Protein AF-A0A450Y9Z8-F1 (afdb_monomer)

Mean predicted aligned error: 8.55 Å

Foldseek 3Di:
DDLLVDDPVPDDPVSVVVLVVLCVDPDLVSVVSVLVNLVVVLVVDPDPVVSVVSLVVSLVCQCVSPDVVSVVVSVD

Organism: NCBI:txid2126335

Sequence (76 aa):
KYTWQYNPQNMSARQWRDFKSLRKSALKTARAWAIKELAMSLWHYVSKAWAKKGWKRWLSWAVRSRLEPIKKVARM

Nearest PDB structures (foldseek):
  5cwh-assembly1_A  TM=5.780E-01  e=7.299E+00  synthetic construct

Radius of gyration: 12.89 Å; Cα contacts (8 Å, |Δi|>4): 49; chains: 1; bounding box: 31×20×34 Å

pLDDT: mean 79.22, std 12.37, range [53.78, 92.88]

Secondary structure (DSSP, 8-state):
--GGGS-GGG--HHHHHHHHHHHTSS-HHHHHHHHHHHHHHGGG---HHHHHHHHHHHHHHHHHT--HHHHHHHH-

InterPro domains:
  IPR002560 Transposase IS204/IS1001/IS1096/IS1165, DDE domain [PF01610] (1-76)

Structure (mmCIF, N/CA/C/O backbone):
data_AF-A0A450Y9Z8-F1
#
_entry.id   AF-A0A450Y9Z8-F1
#
loop_
_atom_site.group_PDB
_atom_site.id
_atom_site.type_symbol
_atom_site.label_atom_id
_atom_site.label_alt_id
_atom_site.label_comp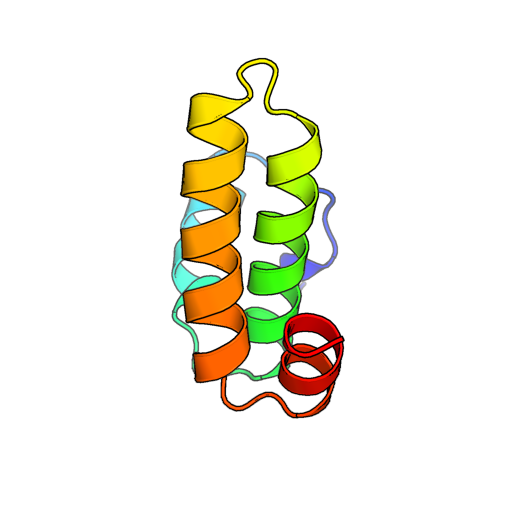_id
_atom_site.label_asym_id
_atom_site.label_entity_id
_atom_site.label_seq_id
_atom_site.pdbx_PDB_ins_code
_atom_site.Cartn_x
_atom_site.Cartn_y
_atom_site.Cartn_z
_atom_site.occupancy
_atom_site.B_iso_or_equiv
_atom_site.auth_seq_id
_atom_site.auth_comp_id
_atom_site.auth_asym_id
_atom_site.auth_atom_id
_atom_site.pdbx_PDB_model_num
ATOM 1 N N . LYS A 1 1 ? 6.585 11.930 18.189 1.00 53.78 1 LYS A N 1
ATOM 2 C CA . LYS A 1 1 ? 6.557 12.575 16.848 1.00 53.78 1 LYS A CA 1
ATOM 3 C C . LYS A 1 1 ? 6.291 11.482 15.813 1.00 53.78 1 LYS A C 1
ATOM 5 O O . LYS A 1 1 ? 7.002 10.486 15.840 1.00 53.78 1 LYS A O 1
ATOM 10 N N . TYR A 1 2 ? 5.221 11.567 15.019 1.00 54.81 2 TYR A N 1
ATOM 11 C CA . TYR A 1 2 ? 4.719 10.404 14.278 1.00 54.81 2 TYR A CA 1
ATOM 12 C C . TYR A 1 2 ? 5.360 10.242 12.885 1.00 54.81 2 TYR A C 1
ATOM 14 O O . TYR A 1 2 ? 5.425 11.191 12.114 1.00 54.81 2 TYR A O 1
ATOM 22 N N . THR A 1 3 ? 5.798 9.029 12.541 1.00 55.69 3 THR A N 1
ATOM 23 C CA . THR A 1 3 ? 6.586 8.727 11.326 1.00 55.69 3 THR A CA 1
ATOM 24 C C . THR A 1 3 ? 5.786 8.683 10.015 1.00 55.69 3 THR A C 1
ATOM 26 O O . THR A 1 3 ? 6.386 8.705 8.948 1.00 55.69 3 THR A O 1
ATOM 29 N N . TRP A 1 4 ? 4.450 8.680 10.063 1.00 59.56 4 TRP A N 1
ATOM 30 C CA . TRP A 1 4 ? 3.551 8.621 8.891 1.00 59.56 4 TRP A CA 1
ATOM 31 C C . TRP A 1 4 ? 3.388 9.955 8.142 1.00 59.56 4 TRP A C 1
ATOM 33 O O . TRP A 1 4 ? 2.679 10.010 7.146 1.00 59.56 4 TRP A O 1
ATOM 43 N N . GLN A 1 5 ? 4.012 11.039 8.608 1.00 59.47 5 GLN A N 1
ATOM 44 C CA . GLN A 1 5 ? 3.984 12.337 7.917 1.00 59.47 5 GLN A CA 1
ATOM 45 C C . GLN A 1 5 ? 5.129 12.504 6.899 1.00 59.47 5 GLN A C 1
ATOM 47 O O . GLN A 1 5 ? 5.159 13.493 6.175 1.00 59.47 5 GLN A O 1
ATOM 52 N N . TYR A 1 6 ? 6.072 11.558 6.830 1.00 58.28 6 TYR A N 1
ATOM 53 C CA . TYR A 1 6 ? 7.245 11.658 5.956 1.00 58.28 6 TYR A CA 1
ATOM 54 C C . TYR A 1 6 ? 6.999 11.025 4.580 1.00 58.28 6 TYR A C 1
ATOM 56 O O . TYR A 1 6 ? 6.475 9.919 4.488 1.00 58.28 6 TYR A O 1
ATOM 64 N N . ASN A 1 7 ? 7.426 11.711 3.515 1.00 56.97 7 ASN A N 1
ATOM 65 C CA . ASN A 1 7 ? 7.433 11.186 2.146 1.00 56.97 7 ASN A CA 1
ATOM 66 C C . ASN A 1 7 ? 8.403 9.979 2.055 1.00 56.97 7 ASN A C 1
ATOM 68 O O . ASN A 1 7 ? 9.554 10.125 2.479 1.00 56.97 7 ASN A O 1
ATOM 72 N N . PRO A 1 8 ? 8.001 8.809 1.515 1.00 59.22 8 PRO A N 1
ATOM 73 C CA . PRO A 1 8 ? 8.854 7.615 1.443 1.00 59.22 8 PRO A CA 1
ATOM 74 C C . PRO A 1 8 ? 10.177 7.815 0.721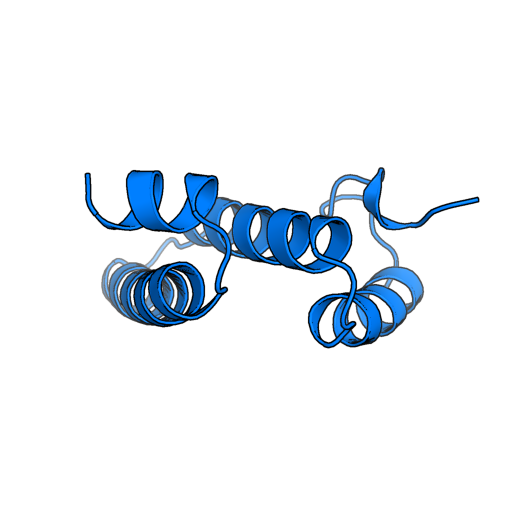 1.00 59.22 8 PRO A C 1
ATOM 76 O O . PRO A 1 8 ? 11.132 7.099 1.011 1.00 59.22 8 PRO A O 1
ATOM 79 N N . GLN A 1 9 ? 10.236 8.770 -0.209 1.00 58.94 9 GLN A N 1
ATOM 80 C CA . GLN A 1 9 ? 11.468 9.111 -0.920 1.00 58.94 9 GLN A CA 1
ATOM 81 C C . GLN A 1 9 ? 12.539 9.697 0.017 1.00 58.94 9 GLN A C 1
ATOM 83 O O . GLN A 1 9 ? 13.723 9.540 -0.247 1.00 58.94 9 GLN A O 1
ATOM 88 N N . ASN A 1 10 ? 12.132 10.268 1.157 1.00 65.62 10 ASN A N 1
ATOM 89 C CA . ASN A 1 10 ? 13.023 10.787 2.198 1.00 65.62 10 ASN A CA 1
ATOM 90 C C . ASN A 1 10 ? 13.078 9.882 3.446 1.00 65.62 10 ASN A C 1
ATOM 92 O O . ASN A 1 10 ? 13.548 10.315 4.499 1.00 65.62 10 ASN A O 1
ATOM 96 N N . MET A 1 11 ? 12.575 8.640 3.377 1.00 62.16 11 MET A N 1
ATOM 97 C CA . MET A 1 11 ? 12.578 7.732 4.528 1.00 62.16 11 MET A CA 1
ATOM 98 C C . MET A 1 11 ? 13.876 6.927 4.633 1.00 62.16 11 MET A C 1
ATOM 100 O O . MET A 1 11 ? 14.225 6.136 3.759 1.00 62.16 11 MET A O 1
ATOM 104 N N . SER A 1 12 ? 14.537 7.039 5.784 1.00 68.69 12 SER A N 1
ATOM 105 C CA . SER A 1 12 ? 15.651 6.175 6.181 1.00 68.69 12 SER A CA 1
ATOM 106 C C . SER A 1 12 ? 15.215 4.711 6.361 1.00 68.69 12 SER A C 1
ATOM 108 O O . SER A 1 12 ? 14.062 4.406 6.682 1.00 68.69 12 SER A O 1
ATOM 110 N N . ALA A 1 13 ? 16.160 3.772 6.251 1.00 66.44 13 ALA A N 1
ATOM 111 C CA . ALA A 1 13 ? 15.900 2.336 6.420 1.00 66.44 13 ALA A CA 1
ATOM 112 C C . ALA A 1 13 ? 15.262 1.970 7.781 1.00 66.44 13 ALA A C 1
ATOM 114 O O . ALA A 1 13 ? 14.531 0.982 7.893 1.00 66.44 13 ALA A O 1
ATOM 115 N N . ARG A 1 14 ? 15.513 2.771 8.827 1.00 66.75 14 ARG A N 1
ATOM 116 C CA . ARG A 1 14 ? 14.899 2.606 10.155 1.00 66.75 14 ARG A CA 1
ATOM 117 C C . ARG A 1 14 ? 13.423 3.007 10.141 1.00 66.75 14 ARG A C 1
ATOM 119 O O . ARG A 1 14 ? 12.590 2.239 10.611 1.00 66.75 14 ARG A O 1
ATOM 126 N N . GLN A 1 15 ? 13.094 4.129 9.498 1.00 65.69 15 GLN A N 1
ATOM 127 C CA . GLN A 1 15 ? 11.707 4.556 9.291 1.00 65.69 15 GLN A CA 1
ATOM 128 C C . GLN A 1 15 ? 10.930 3.542 8.443 1.00 65.69 15 GLN A C 1
ATOM 130 O O . GLN A 1 15 ? 9.772 3.275 8.738 1.00 65.69 15 GLN A O 1
ATOM 135 N N . TRP A 1 16 ? 11.577 2.893 7.470 1.00 67.12 16 TRP A N 1
ATOM 136 C CA . TRP A 1 16 ? 10.982 1.791 6.705 1.00 67.12 16 TRP A CA 1
ATOM 137 C C . TRP A 1 16 ? 10.642 0.560 7.560 1.00 67.12 16 TRP A C 1
ATOM 139 O O . TRP A 1 16 ? 9.599 -0.070 7.356 1.00 67.12 16 TRP A O 1
ATOM 149 N N . ARG A 1 17 ? 11.490 0.208 8.535 1.00 68.81 17 ARG A N 1
ATOM 150 C CA . ARG A 1 17 ? 11.218 -0.888 9.482 1.00 68.81 17 ARG A CA 1
ATOM 151 C C . ARG A 1 17 ? 10.056 -0.560 10.414 1.00 68.81 17 ARG A C 1
ATOM 153 O O . ARG A 1 17 ? 9.137 -1.372 10.538 1.00 68.81 17 ARG A O 1
ATOM 160 N N . ASP A 1 18 ? 10.050 0.637 10.985 1.00 66.25 18 ASP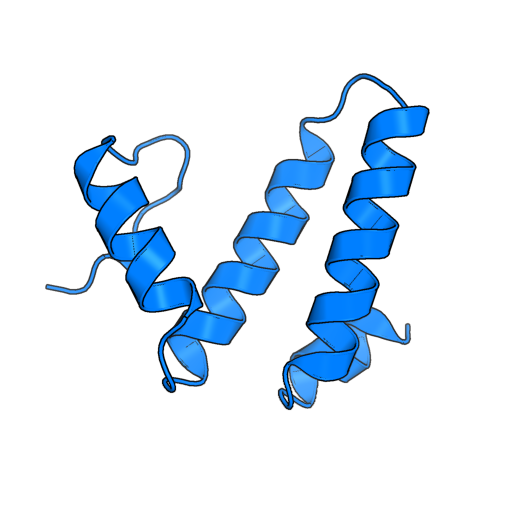 A N 1
ATOM 161 C CA . ASP A 1 18 ? 8.949 1.105 11.833 1.00 66.25 18 ASP A CA 1
ATOM 162 C C . ASP A 1 18 ? 7.653 1.225 11.026 1.00 66.25 18 ASP A C 1
ATOM 164 O O . ASP A 1 18 ? 6.567 0.885 11.496 1.00 66.25 18 ASP A O 1
ATOM 168 N N . PHE A 1 19 ? 7.762 1.603 9.754 1.00 64.44 19 PHE A N 1
ATOM 169 C CA . PHE A 1 19 ? 6.635 1.647 8.845 1.00 64.44 19 PHE A CA 1
ATOM 170 C C . PHE A 1 19 ? 6.077 0.255 8.523 1.00 64.44 19 PHE A C 1
ATOM 172 O O . PHE A 1 19 ? 4.861 0.064 8.497 1.00 64.44 19 PHE A O 1
ATOM 179 N N . LYS A 1 20 ? 6.930 -0.761 8.351 1.00 67.62 20 LYS A N 1
ATOM 180 C CA . LYS A 1 20 ? 6.486 -2.157 8.194 1.00 67.62 20 LYS A CA 1
ATOM 181 C C . LYS A 1 20 ? 5.691 -2.638 9.414 1.00 67.62 20 LYS A C 1
ATOM 183 O O . LYS A 1 20 ? 4.714 -3.369 9.242 1.00 67.62 20 LYS A O 1
ATOM 188 N N . SER A 1 21 ? 6.080 -2.209 10.616 1.00 66.19 21 SER A N 1
ATOM 189 C CA . SER A 1 21 ? 5.330 -2.435 11.860 1.00 66.19 21 SER A CA 1
ATOM 190 C C . SER A 1 21 ? 3.989 -1.684 11.858 1.00 66.19 21 SER A C 1
ATOM 192 O O . SER A 1 21 ? 2.937 -2.295 12.041 1.00 66.19 21 SER A O 1
ATOM 194 N N . LEU A 1 22 ? 3.985 -0.391 11.518 1.00 65.56 22 LEU A N 1
ATOM 195 C CA . LEU A 1 22 ? 2.770 0.433 11.421 1.00 65.56 22 LEU A CA 1
ATOM 196 C C . LEU A 1 22 ? 1.769 -0.089 10.389 1.00 65.56 22 LEU A C 1
ATOM 198 O O . LEU A 1 22 ? 0.562 -0.067 10.610 1.00 65.56 22 LEU A O 1
ATOM 202 N N . ARG A 1 23 ? 2.262 -0.628 9.279 1.00 62.28 23 ARG A N 1
ATOM 203 C CA . ARG A 1 23 ? 1.461 -1.268 8.236 1.00 62.28 23 ARG A CA 1
ATOM 204 C C . ARG A 1 23 ? 0.737 -2.525 8.728 1.00 62.28 23 ARG A C 1
ATOM 206 O O . ARG A 1 23 ? -0.289 -2.894 8.158 1.00 62.28 23 ARG A O 1
ATOM 213 N N . LYS A 1 24 ? 1.253 -3.158 9.787 1.00 64.06 24 LYS A N 1
ATOM 214 C CA . LYS A 1 24 ? 0.611 -4.257 10.520 1.00 64.06 24 LYS A CA 1
ATOM 215 C C . LYS A 1 24 ? -0.200 -3.784 11.736 1.00 64.06 24 LYS A C 1
ATOM 217 O O . LYS A 1 24 ? -0.874 -4.604 12.350 1.00 64.06 24 LYS A O 1
ATOM 222 N N . SER A 1 25 ? -0.165 -2.495 12.078 1.00 65.31 25 SER A N 1
ATOM 223 C CA . SER A 1 25 ? -0.856 -1.948 13.249 1.00 65.31 25 SER A CA 1
ATOM 224 C C . SER A 1 25 ? -2.385 -1.958 13.093 1.00 65.31 25 SER A C 1
ATOM 226 O O . SER A 1 25 ? -2.952 -1.875 11.9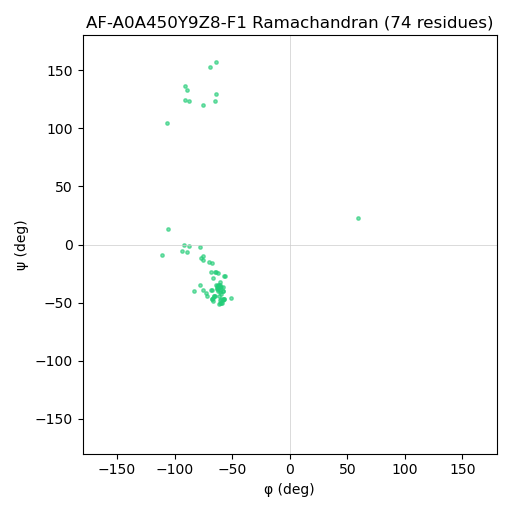94 1.00 65.31 25 SER A O 1
ATOM 228 N N . ALA A 1 26 ? -3.077 -2.037 14.231 1.00 63.41 26 ALA A N 1
ATOM 229 C CA . ALA A 1 26 ? -4.532 -1.970 14.316 1.00 63.41 26 ALA A CA 1
ATOM 230 C C . ALA A 1 26 ? -5.091 -0.564 14.004 1.00 63.41 26 ALA A C 1
ATOM 232 O O . ALA A 1 26 ? -6.283 -0.446 13.706 1.00 63.41 26 ALA A O 1
ATOM 233 N N . LEU A 1 27 ? -4.251 0.483 14.006 1.00 81.19 27 LEU A N 1
ATOM 234 C CA . LEU A 1 27 ? -4.675 1.860 13.738 1.00 81.19 27 LEU A CA 1
ATOM 235 C C . LEU A 1 27 ? -5.190 2.038 12.301 1.00 81.19 27 LEU A C 1
ATOM 237 O O . LEU A 1 27 ? -4.476 1.809 11.320 1.00 81.19 27 LEU A O 1
ATOM 241 N N . LYS A 1 28 ? -6.433 2.521 12.179 1.00 82.12 28 LYS A N 1
ATOM 242 C CA . LYS A 1 28 ? -7.107 2.778 10.894 1.00 82.12 28 LYS A CA 1
ATOM 243 C C . LYS A 1 28 ? -6.323 3.759 10.011 1.00 82.12 28 LYS A C 1
ATOM 245 O O . LYS A 1 28 ? -6.200 3.528 8.812 1.00 82.12 28 LYS A O 1
ATOM 250 N N . THR A 1 29 ? -5.744 4.804 10.603 1.00 85.19 29 THR A N 1
ATOM 251 C CA . THR A 1 29 ? -4.938 5.828 9.914 1.00 85.19 29 THR A CA 1
ATOM 252 C C . THR A 1 29 ? -3.622 5.276 9.374 1.00 85.19 29 THR A C 1
ATOM 254 O O . THR A 1 29 ? -3.320 5.467 8.200 1.00 85.19 29 THR A O 1
ATOM 257 N N . ALA A 1 30 ? -2.875 4.522 10.185 1.00 81.94 30 ALA A N 1
ATOM 258 C CA . ALA A 1 30 ? -1.629 3.884 9.756 1.00 81.94 30 ALA A CA 1
ATOM 259 C C . ALA A 1 30 ? -1.861 2.902 8.594 1.00 81.94 30 ALA A C 1
ATOM 261 O O . ALA A 1 30 ? -1.109 2.885 7.619 1.00 81.94 30 ALA A O 1
ATOM 262 N N . ARG A 1 31 ? -2.952 2.128 8.654 1.00 85.00 31 ARG A N 1
ATOM 263 C CA . ARG A 1 31 ? -3.355 1.223 7.571 1.00 85.00 31 ARG A CA 1
ATOM 264 C C . ARG A 1 31 ? -3.744 1.976 6.301 1.00 85.00 31 ARG A C 1
ATOM 266 O O . ARG A 1 31 ? -3.327 1.572 5.218 1.00 85.00 31 ARG A O 1
ATOM 273 N N . ALA A 1 32 ? -4.514 3.057 6.431 1.00 88.25 32 ALA A N 1
ATOM 274 C CA . ALA A 1 32 ? -4.909 3.889 5.301 1.00 88.25 32 ALA A CA 1
ATOM 275 C C . ALA A 1 32 ? -3.689 4.491 4.595 1.00 88.25 32 ALA A C 1
ATOM 277 O O . ALA A 1 32 ? -3.556 4.365 3.377 1.00 88.25 32 ALA A O 1
ATOM 278 N N . TRP A 1 33 ? -2.762 5.058 5.373 1.00 87.88 33 TRP A N 1
ATOM 279 C CA . TRP A 1 33 ? -1.505 5.594 4.861 1.00 87.88 33 TRP A CA 1
ATOM 280 C C . TRP A 1 33 ? -0.723 4.515 4.118 1.00 87.88 33 TRP A C 1
ATOM 282 O O . TRP A 1 33 ? -0.343 4.692 2.968 1.00 87.88 33 TRP A O 1
ATOM 292 N N . ALA A 1 34 ? -0.597 3.326 4.705 1.00 86.88 34 ALA A N 1
ATOM 293 C CA . ALA A 1 34 ? 0.184 2.274 4.085 1.00 86.88 34 ALA A CA 1
ATOM 294 C C . ALA A 1 34 ? -0.388 1.730 2.765 1.00 86.88 34 ALA A C 1
ATOM 296 O O . ALA A 1 34 ? 0.370 1.264 1.908 1.00 86.88 34 ALA A O 1
ATOM 297 N N . ILE A 1 35 ? -1.711 1.777 2.597 1.00 87.69 35 ILE A N 1
ATOM 298 C CA . ILE A 1 35 ? -2.378 1.443 1.335 1.00 87.69 35 ILE A CA 1
ATOM 299 C C . ILE A 1 35 ? -2.137 2.542 0.300 1.00 87.69 35 ILE A C 1
ATOM 301 O O . ILE A 1 35 ? -1.837 2.215 -0.849 1.00 87.69 35 ILE A O 1
ATOM 305 N N . LYS A 1 36 ? -2.201 3.819 0.697 1.00 88.00 36 LYS A N 1
ATOM 306 C CA . LYS A 1 36 ? -1.853 4.951 -0.173 1.00 88.00 36 LYS A CA 1
ATOM 307 C C . LYS A 1 36 ? -0.412 4.837 -0.676 1.00 88.00 36 LYS A C 1
ATOM 309 O O . LYS A 1 36 ? -0.187 4.901 -1.879 1.00 88.00 36 LYS A O 1
ATOM 314 N N . GLU A 1 37 ? 0.538 4.569 0.213 1.00 87.12 37 GLU A N 1
ATOM 315 C CA . GLU A 1 37 ? 1.951 4.419 -0.156 1.00 87.12 37 GLU A CA 1
ATOM 316 C C . GLU A 1 37 ? 2.188 3.287 -1.150 1.00 87.12 37 GLU A C 1
ATOM 318 O O . GLU A 1 37 ? 2.922 3.431 -2.128 1.00 87.12 37 GLU A O 1
ATOM 323 N N . LEU A 1 38 ? 1.522 2.148 -0.940 1.00 86.38 38 LEU A N 1
ATOM 324 C CA . LEU A 1 38 ? 1.606 1.055 -1.896 1.00 86.38 38 LEU A CA 1
ATOM 325 C C . LEU A 1 38 ? 1.047 1.465 -3.260 1.00 86.38 38 LEU A C 1
ATOM 327 O O . LEU A 1 38 ? 1.644 1.076 -4.255 1.00 86.38 38 LEU A O 1
ATOM 331 N N . ALA A 1 39 ? -0.038 2.246 -3.315 1.00 88.19 39 ALA A N 1
ATOM 332 C CA . ALA A 1 39 ? -0.572 2.753 -4.579 1.00 88.19 39 ALA A CA 1
ATOM 333 C C . ALA A 1 39 ? 0.470 3.621 -5.292 1.00 88.19 39 ALA A C 1
ATOM 335 O O . ALA A 1 39 ? 0.798 3.347 -6.439 1.00 88.19 39 ALA A O 1
ATOM 336 N N . MET A 1 40 ? 1.059 4.594 -4.588 1.00 88.69 40 MET A N 1
ATOM 337 C CA . MET A 1 40 ? 2.065 5.502 -5.156 1.00 88.69 40 MET A CA 1
ATOM 338 C C . MET A 1 40 ? 3.305 4.759 -5.667 1.00 88.69 40 MET A C 1
ATOM 340 O O . MET A 1 40 ? 3.855 5.107 -6.711 1.00 88.69 40 MET A O 1
ATOM 344 N N . SER A 1 41 ? 3.722 3.676 -5.003 1.00 84.75 41 SER A N 1
ATOM 345 C CA . SER A 1 41 ? 4.830 2.852 -5.509 1.00 84.75 41 SER A CA 1
ATOM 346 C C . SER A 1 41 ? 4.539 2.199 -6.866 1.00 84.75 41 SER A C 1
ATOM 348 O O . SER A 1 41 ? 5.478 1.942 -7.614 1.00 84.75 41 SER A O 1
ATOM 350 N N . LEU A 1 42 ? 3.265 1.977 -7.230 1.00 86.81 42 LEU A N 1
ATOM 351 C CA . LEU A 1 42 ? 2.932 1.356 -8.516 1.00 86.81 42 LEU A CA 1
ATOM 352 C C . LEU A 1 42 ? 3.274 2.270 -9.706 1.00 86.81 42 LEU A C 1
ATOM 354 O O . LEU A 1 42 ? 3.512 1.760 -10.795 1.00 86.81 42 LEU A O 1
ATOM 358 N N . TRP A 1 43 ? 3.352 3.590 -9.492 1.00 85.06 43 TRP A N 1
ATOM 359 C CA . TRP A 1 43 ? 3.641 4.590 -10.527 1.00 85.06 43 TRP A CA 1
ATOM 360 C C . TRP A 1 43 ? 5.122 4.585 -10.918 1.00 85.06 43 TRP A C 1
ATOM 362 O O . TRP A 1 43 ? 5.490 5.128 -11.951 1.00 85.06 43 TRP A O 1
ATOM 372 N N . HIS A 1 44 ? 5.966 3.930 -10.120 1.00 87.75 44 HIS A N 1
ATOM 373 C CA . HIS A 1 44 ? 7.392 3.774 -10.388 1.00 87.75 44 HIS A CA 1
ATOM 374 C C . HIS A 1 44 ? 7.704 2.477 -11.159 1.00 87.75 44 HIS A C 1
ATOM 376 O O . HIS A 1 44 ? 8.867 2.194 -11.448 1.00 87.75 44 HIS A O 1
ATOM 382 N N . TYR A 1 45 ? 6.699 1.650 -11.483 1.00 85.94 45 TYR A N 1
ATOM 383 C CA . TYR A 1 45 ? 6.934 0.445 -12.275 1.00 85.94 45 TYR A CA 1
ATOM 384 C C . TYR A 1 45 ? 7.162 0.781 -13.748 1.00 85.94 45 TYR A C 1
ATOM 386 O O . TYR A 1 45 ? 6.264 1.248 -14.437 1.00 85.94 45 TYR A O 1
ATOM 394 N N . VAL A 1 46 ? 8.341 0.413 -14.251 1.00 85.69 46 VAL A N 1
ATOM 395 C CA . VAL A 1 46 ? 8.675 0.487 -15.684 1.00 85.69 46 VAL A CA 1
ATOM 396 C C . VAL A 1 46 ? 8.049 -0.679 -16.463 1.00 85.69 46 VAL A C 1
ATOM 398 O O . VAL A 1 46 ? 7.610 -0.533 -17.599 1.00 85.69 46 VAL A O 1
ATOM 401 N N . SER A 1 47 ? 7.962 -1.862 -15.846 1.00 91.19 47 SER A N 1
ATOM 402 C CA . SER A 1 47 ? 7.418 -3.061 -16.493 1.00 91.19 47 SER A CA 1
ATOM 403 C C . SER A 1 47 ? 5.913 -3.207 -16.274 1.00 91.19 47 SER A C 1
ATOM 405 O O . SER A 1 47 ? 5.441 -3.344 -15.142 1.00 91.19 47 SER A O 1
ATOM 407 N N . LYS A 1 48 ? 5.163 -3.317 -17.376 1.00 88.44 48 LYS A N 1
ATOM 408 C CA . LYS A 1 48 ? 3.707 -3.546 -17.381 1.00 88.44 48 LYS A C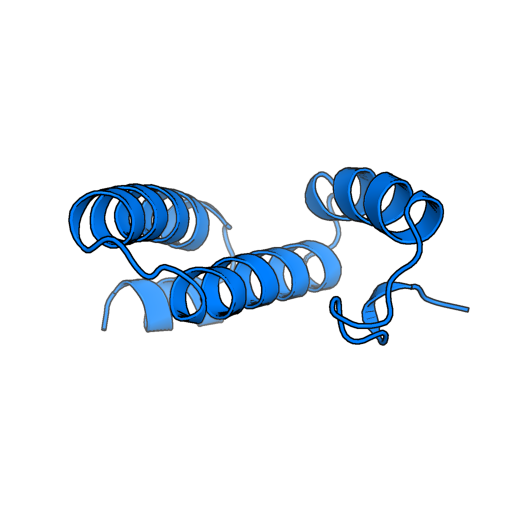A 1
ATOM 409 C C . LYS A 1 48 ? 3.295 -4.827 -16.645 1.00 88.44 48 LYS A C 1
ATOM 411 O O . LYS A 1 48 ? 2.266 -4.850 -15.968 1.00 88.44 48 LYS A O 1
ATOM 416 N N . ALA A 1 49 ? 4.092 -5.893 -16.744 1.00 90.69 49 ALA A N 1
ATOM 417 C CA . ALA A 1 49 ? 3.805 -7.164 -16.075 1.00 90.69 49 ALA A CA 1
ATOM 418 C C . ALA A 1 49 ? 3.893 -7.029 -14.545 1.00 90.69 49 ALA A C 1
ATOM 420 O O . ALA A 1 49 ? 2.986 -7.450 -1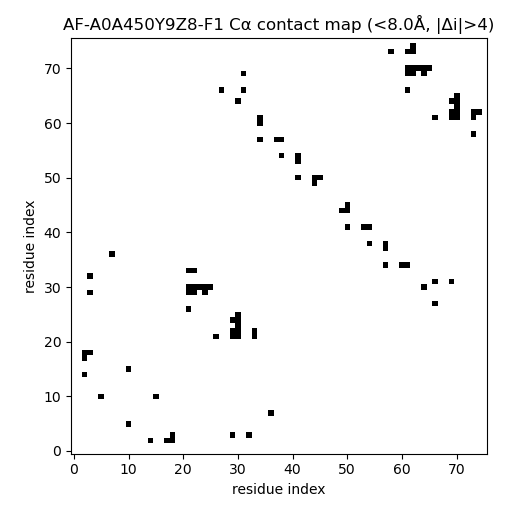3.818 1.00 90.69 49 ALA A O 1
ATOM 421 N N . TRP A 1 50 ? 4.951 -6.374 -14.058 1.00 88.38 50 TRP A N 1
ATOM 422 C CA . TRP A 1 50 ? 5.138 -6.099 -12.634 1.00 88.38 50 TRP A CA 1
ATOM 423 C C . TRP A 1 50 ? 4.115 -5.099 -12.101 1.00 88.38 50 TRP A C 1
ATOM 425 O O . TRP A 1 50 ? 3.552 -5.339 -11.032 1.00 88.38 50 TRP A O 1
ATOM 435 N N . ALA A 1 51 ? 3.779 -4.070 -12.883 1.00 88.94 51 ALA A N 1
ATOM 436 C CA . ALA A 1 51 ? 2.711 -3.133 -12.557 1.00 88.94 51 ALA A CA 1
ATOM 437 C C . ALA A 1 51 ? 1.366 -3.852 -12.374 1.00 88.94 51 ALA A C 1
ATOM 439 O O . ALA A 1 51 ? 0.709 -3.676 -11.351 1.00 88.94 51 ALA A O 1
ATOM 440 N N . LYS A 1 52 ? 0.987 -4.752 -13.294 1.00 91.38 52 LYS A N 1
ATOM 441 C CA . LYS A 1 52 ? -0.259 -5.533 -13.193 1.00 91.38 52 LYS A CA 1
ATOM 442 C C . LYS A 1 52 ? -0.279 -6.433 -11.954 1.00 91.38 52 LYS A C 1
ATOM 444 O O . LYS A 1 52 ? -1.308 -6.548 -11.285 1.00 91.38 52 LYS A O 1
ATOM 449 N N . LYS A 1 53 ? 0.851 -7.065 -11.618 1.00 91.38 53 LYS A N 1
ATOM 450 C CA . LYS A 1 53 ? 0.987 -7.893 -10.407 1.00 91.38 53 LYS A CA 1
ATOM 451 C C . LYS A 1 53 ? 0.879 -7.048 -9.133 1.00 91.38 53 LYS A C 1
ATOM 453 O O . LYS A 1 53 ? 0.157 -7.425 -8.209 1.00 91.38 53 LYS A O 1
ATOM 458 N N . GLY A 1 54 ? 1.553 -5.898 -9.101 1.00 90.12 54 GLY A N 1
ATOM 459 C CA . GLY A 1 54 ? 1.487 -4.929 -8.008 1.00 90.12 54 GLY A CA 1
ATOM 460 C C . GLY A 1 54 ? 0.076 -4.375 -7.812 1.00 90.12 54 GLY A C 1
ATOM 461 O O . GLY A 1 54 ? -0.426 -4.370 -6.689 1.00 90.12 54 GLY A O 1
ATOM 462 N N . TRP A 1 55 ? -0.603 -4.031 -8.907 1.00 90.50 55 TRP A N 1
ATOM 463 C CA . TRP A 1 55 ? -1.986 -3.559 -8.911 1.00 90.50 55 TRP A CA 1
ATOM 464 C C . TRP A 1 55 ? -2.948 -4.588 -8.315 1.00 90.50 55 TRP A C 1
ATOM 466 O O . TRP A 1 55 ? -3.677 -4.278 -7.376 1.00 90.50 55 TRP A O 1
ATOM 476 N N . LYS A 1 56 ? -2.894 -5.853 -8.757 1.00 92.56 56 LYS A N 1
ATOM 477 C CA . LYS A 1 56 ? -3.727 -6.931 -8.185 1.00 92.56 56 LYS A CA 1
ATOM 478 C C . LYS A 1 56 ? -3.504 -7.110 -6.681 1.00 92.56 56 LYS A C 1
ATOM 480 O O . LYS A 1 56 ? -4.460 -7.320 -5.927 1.00 92.56 56 LYS A O 1
ATOM 485 N N . ARG A 1 57 ? -2.247 -7.020 -6.230 1.00 91.12 57 ARG A N 1
ATOM 486 C CA . ARG A 1 57 ? -1.893 -7.102 -4.806 1.00 91.12 57 ARG A CA 1
ATOM 487 C C . ARG A 1 57 ? -2.472 -5.925 -4.023 1.00 91.12 57 ARG A C 1
ATOM 489 O O . ARG A 1 57 ? -3.021 -6.138 -2.942 1.00 91.12 57 ARG A O 1
ATOM 496 N N . TRP A 1 58 ? -2.355 -4.715 -4.564 1.00 92.88 58 TRP A N 1
ATOM 497 C CA . TRP A 1 58 ? -2.913 -3.508 -3.966 1.00 92.88 58 TRP A CA 1
ATOM 498 C C . TRP A 1 58 ? -4.436 -3.596 -3.849 1.00 92.88 58 TRP A C 1
ATOM 500 O O . TRP A 1 58 ? -4.955 -3.476 -2.742 1.00 92.88 58 TRP A O 1
ATOM 510 N N . LEU A 1 59 ? -5.129 -3.929 -4.943 1.00 91.56 59 LEU A N 1
ATOM 511 C CA . LEU A 1 59 ? -6.589 -4.045 -4.996 1.00 91.56 59 LEU A CA 1
ATOM 512 C C . LEU A 1 59 ? -7.107 -5.054 -3.960 1.00 91.56 59 LEU A C 1
ATOM 514 O O . LEU A 1 59 ? -7.991 -4.756 -3.157 1.00 91.56 59 LEU A O 1
ATOM 518 N N . SER A 1 60 ? -6.469 -6.227 -3.894 1.00 91.19 60 SER A N 1
ATOM 519 C CA . SER A 1 60 ? -6.815 -7.274 -2.926 1.00 91.19 60 SER A CA 1
ATOM 520 C C . SER A 1 60 ? -6.653 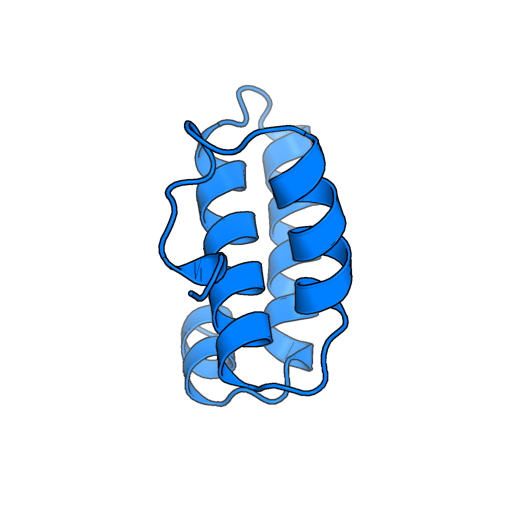-6.815 -1.475 1.00 91.19 60 SER A C 1
ATOM 522 O O . SER A 1 60 ? -7.354 -7.295 -0.582 1.00 91.19 60 SER A O 1
ATOM 524 N N . TRP A 1 61 ? -5.695 -5.933 -1.194 1.00 90.69 61 TRP A N 1
ATOM 525 C CA . TRP A 1 61 ? -5.468 -5.416 0.151 1.00 90.69 61 TRP A CA 1
ATOM 526 C C . TRP A 1 61 ? -6.407 -4.253 0.482 1.00 90.69 61 TRP A C 1
ATOM 528 O O . TRP A 1 61 ? -6.966 -4.222 1.577 1.00 90.69 61 TRP A O 1
ATOM 538 N N . ALA A 1 62 ? -6.652 -3.362 -0.479 1.00 90.62 62 ALA A N 1
ATOM 539 C CA . A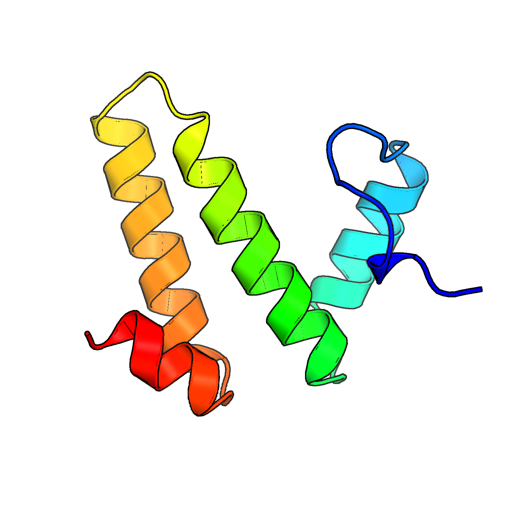LA A 1 62 ? -7.568 -2.237 -0.359 1.00 90.62 62 ALA A CA 1
ATOM 540 C C . ALA A 1 62 ? -9.002 -2.705 -0.051 1.00 90.62 62 ALA A C 1
ATOM 542 O O . ALA A 1 62 ? -9.595 -2.252 0.930 1.00 90.62 62 ALA A O 1
ATOM 543 N N . VAL A 1 63 ? -9.512 -3.705 -0.782 1.00 90.56 63 VAL A N 1
ATOM 544 C CA . VAL A 1 63 ? -10.852 -4.284 -0.556 1.00 90.56 63 VAL A CA 1
ATOM 545 C C . VAL A 1 63 ? -10.972 -4.940 0.830 1.00 90.56 63 VAL A C 1
ATOM 547 O O . VAL A 1 63 ? -11.996 -4.809 1.503 1.00 90.56 63 VAL A O 1
ATOM 550 N N . ARG A 1 64 ? -9.907 -5.600 1.308 1.00 88.56 64 ARG A N 1
ATOM 551 C CA . ARG A 1 64 ? -9.877 -6.297 2.611 1.00 88.56 64 ARG A CA 1
ATOM 552 C C . ARG A 1 64 ? -9.474 -5.409 3.795 1.00 88.56 64 ARG A C 1
ATOM 554 O O . ARG A 1 64 ? -9.468 -5.874 4.931 1.00 88.56 64 ARG A O 1
ATOM 561 N N . SER A 1 65 ? -9.168 -4.133 3.566 1.00 84.75 65 SER A N 1
ATOM 562 C CA . SER A 1 65 ? -8.640 -3.215 4.588 1.00 84.75 65 SER A CA 1
ATOM 563 C C . SER A 1 65 ? -9.628 -2.858 5.709 1.00 84.75 65 SER A C 1
ATOM 565 O O . SER A 1 65 ? -9.208 -2.353 6.757 1.00 84.75 65 SER A O 1
ATOM 567 N N . ARG A 1 66 ? -10.927 -3.132 5.493 1.00 84.44 66 ARG A N 1
ATOM 568 C CA . ARG A 1 66 ? -12.061 -2.708 6.341 1.00 84.44 66 ARG A CA 1
ATOM 569 C C . ARG A 1 66 ? -12.173 -1.180 6.488 1.00 84.44 66 ARG A C 1
ATOM 571 O O . ARG A 1 66 ? -12.752 -0.696 7.453 1.00 84.44 66 ARG A O 1
ATOM 578 N N . LEU A 1 67 ? -11.615 -0.431 5.535 1.00 87.44 67 LEU A N 1
ATOM 579 C CA . LEU A 1 67 ? -11.722 1.022 5.449 1.00 87.44 67 LEU A CA 1
ATOM 580 C C . LEU A 1 67 ? -12.675 1.374 4.305 1.00 87.44 67 LEU A C 1
ATOM 582 O O . LEU A 1 67 ? -12.298 1.273 3.140 1.00 87.44 67 LEU A O 1
ATOM 586 N N . GLU A 1 68 ? -13.898 1.784 4.635 1.00 87.69 68 GLU A N 1
ATOM 587 C CA . GLU A 1 68 ? -14.923 2.157 3.648 1.00 87.69 68 GLU A CA 1
ATOM 588 C C . GLU A 1 68 ? -14.461 3.173 2.589 1.00 87.69 68 GLU A C 1
ATOM 590 O O . GLU A 1 68 ? -14.653 2.894 1.403 1.00 87.69 68 GLU A O 1
ATOM 595 N N . PRO A 1 69 ? -13.762 4.279 2.929 1.00 88.38 69 PRO A N 1
ATOM 596 C CA . PRO A 1 69 ? -13.284 5.205 1.899 1.00 88.38 69 PRO A CA 1
ATOM 597 C C . PRO A 1 69 ? -12.307 4.548 0.911 1.00 88.38 69 PRO A C 1
ATOM 599 O O . PRO A 1 69 ? -12.352 4.829 -0.281 1.00 88.38 69 PRO A O 1
ATOM 602 N N . ILE A 1 70 ? -11.464 3.619 1.371 1.00 87.50 70 ILE A N 1
ATOM 603 C CA . ILE A 1 70 ? -10.512 2.908 0.505 1.00 87.50 70 ILE A CA 1
ATOM 604 C C . ILE A 1 70 ? -11.213 1.851 -0.344 1.00 87.50 70 ILE A C 1
ATOM 606 O O . ILE A 1 70 ? -10.884 1.693 -1.516 1.00 87.50 70 ILE A O 1
ATOM 610 N N . LYS A 1 71 ? -12.190 1.133 0.221 1.00 89.75 71 LYS A N 1
ATOM 611 C CA . LYS A 1 71 ? -12.991 0.170 -0.542 1.00 89.75 71 LYS A CA 1
ATOM 612 C C . LYS A 1 71 ? -13.744 0.846 -1.680 1.00 89.75 71 LYS A C 1
ATOM 614 O O . LYS A 1 71 ? -13.822 0.257 -2.751 1.00 89.75 71 LYS A O 1
ATOM 619 N N . LYS A 1 72 ? -14.273 2.054 -1.453 1.00 90.06 72 LYS A N 1
ATOM 620 C CA . LYS A 1 72 ? -14.948 2.842 -2.490 1.00 90.06 72 LYS A CA 1
ATOM 621 C C . LYS A 1 72 ? -14.003 3.114 -3.660 1.00 90.06 72 LYS A C 1
ATOM 623 O O . LYS A 1 72 ? -14.339 2.771 -4.782 1.00 90.06 72 LYS A O 1
ATOM 628 N N . VAL A 1 73 ? -12.796 3.613 -3.383 1.00 86.94 73 VAL A N 1
ATOM 629 C CA . VAL A 1 73 ? -11.773 3.869 -4.416 1.00 86.94 73 VAL A CA 1
ATOM 630 C C . VAL A 1 73 ? -11.318 2.582 -5.111 1.00 86.94 73 VAL A C 1
ATOM 632 O O . VAL A 1 73 ? -11.070 2.587 -6.305 1.00 86.94 73 VAL A O 1
ATOM 635 N N . ALA A 1 74 ? -11.231 1.461 -4.393 1.00 87.69 74 ALA A N 1
ATOM 636 C CA . ALA A 1 74 ? -10.833 0.179 -4.9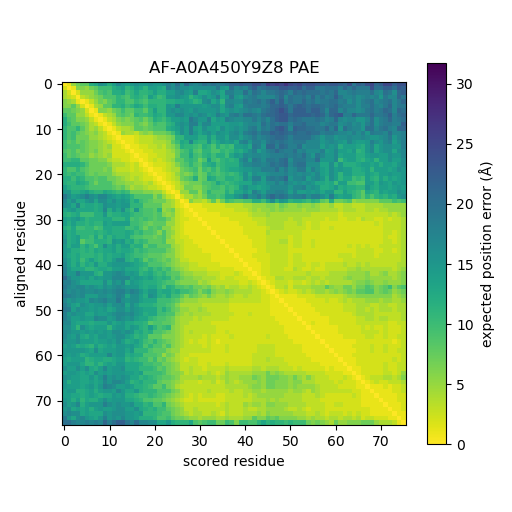77 1.00 87.69 74 ALA A CA 1
ATOM 637 C C . ALA A 1 74 ? -11.928 -0.505 -5.821 1.00 87.69 74 ALA A C 1
ATOM 639 O O . ALA A 1 74 ? -11.648 -1.534 -6.434 1.00 87.69 74 ALA A O 1
ATOM 640 N N . ARG A 1 75 ? -13.167 -0.000 -5.787 1.00 84.81 75 ARG A N 1
ATOM 641 C CA . ARG A 1 75 ? -14.326 -0.534 -6.524 1.00 84.81 75 ARG A CA 1
ATOM 642 C C . ARG A 1 75 ? -14.814 0.389 -7.646 1.00 84.81 75 ARG A C 1
ATOM 644 O O . ARG A 1 75 ? -15.704 -0.030 -8.378 1.00 84.81 75 ARG A O 1
ATOM 651 N N . MET A 1 76 ? -14.291 1.615 -7.717 1.00 77.00 76 MET A N 1
ATOM 652 C CA . MET A 1 76 ? -14.473 2.529 -8.851 1.00 77.00 76 MET A CA 1
ATOM 653 C C . MET A 1 76 ? -13.749 1.984 -10.077 1.00 77.00 76 MET A C 1
ATOM 655 O O . MET A 1 76 ? -14.328 2.112 -11.172 1.00 77.00 76 MET A O 1
#

Solvent-accessible surface area (backbone atoms only — not comparable to full-atom values): 4554 Å² total; per-residue (Å²): 136,77,78,87,78,60,59,72,94,78,52,52,75,65,56,52,52,54,43,58,50,38,52,68,42,89,49,67,65,46,36,50,50,47,53,50,54,55,54,59,56,48,76,73,50,86,47,69,69,59,32,53,54,50,47,55,53,48,44,60,45,36,60,68,62,81,41,66,76,48,30,52,67,62,70,109